Protein AF-A0AA42KZX9-F1 (afdb_monomer_lite)

Organism: Stutzerimonas stutzeri (NCBI:txid316)

pLDDT: mean 73.58, std 19.34, range [33.97, 96.44]

Sequence (103 aa):
MPDGLIKKYNALLDTTTGEELWVNGVKVDRAVQTQESQEASTHIREEETPREEYLADSTQAFSSEGCLDAWISAYRKEIGDEAVIVSEQIDEWEDWCSEGKLP

Secondary structure (DSSP, 8-state):
--SEEEEEEETTTTEEEEEEEEETTEEE----------------------------SS---S-HHHHHHHHHHHHHHHH-TT----HHHHHHHHHHHHTT---

Structure (mmCIF, N/CA/C/O backbone):
data_AF-A0AA42KZX9-F1
#
_entry.id   AF-A0AA42KZX9-F1
#
loop_
_atom_site.group_PDB
_atom_site.id
_atom_site.type_symbol
_atom_site.label_atom_id
_atom_site.label_alt_id
_atom_site.label_comp_id
_atom_site.label_asym_id
_atom_site.label_entity_id
_atom_site.label_seq_id
_atom_site.pdbx_PDB_ins_code
_atom_site.Cartn_x
_atom_site.Cartn_y
_atom_site.Cartn_z
_atom_site.occupancy
_atom_site.B_iso_or_equiv
_atom_site.auth_seq_id
_atom_site.auth_comp_id
_atom_site.auth_asym_id
_atom_site.auth_atom_id
_atom_site.pdbx_PDB_model_num
ATOM 1 N N . MET A 1 1 ? 6.422 -18.060 13.907 1.00 62.72 1 MET A N 1
ATOM 2 C CA . MET A 1 1 ? 7.207 -16.822 14.094 1.00 62.72 1 MET A CA 1
ATOM 3 C C . MET A 1 1 ? 6.299 -15.668 13.722 1.00 62.72 1 MET A C 1
ATOM 5 O O . MET A 1 1 ? 5.557 -15.859 12.765 1.00 62.72 1 MET A O 1
ATOM 9 N N . PRO A 1 2 ? 6.274 -14.560 14.480 1.00 75.19 2 PRO A N 1
ATOM 10 C CA . PRO A 1 2 ? 5.592 -13.356 14.021 1.00 75.19 2 PRO A CA 1
ATOM 11 C C . PRO A 1 2 ? 6.255 -12.881 12.727 1.00 75.19 2 PRO A C 1
ATOM 13 O O . PRO A 1 2 ? 7.480 -12.948 12.601 1.00 75.19 2 PRO A O 1
ATOM 16 N N . ASP A 1 3 ? 5.441 -12.453 11.774 1.00 78.25 3 ASP A N 1
ATOM 17 C CA . ASP A 1 3 ? 5.942 -11.866 10.539 1.00 78.25 3 ASP A CA 1
ATOM 18 C C . ASP A 1 3 ? 6.553 -10.488 10.823 1.00 78.25 3 ASP A C 1
ATOM 20 O O . ASP A 1 3 ? 6.149 -9.791 11.757 1.00 78.25 3 ASP A O 1
ATOM 24 N N . GLY A 1 4 ? 7.555 -10.109 10.030 1.00 78.50 4 GLY A N 1
ATOM 25 C CA . GLY A 1 4 ? 8.266 -8.840 10.155 1.00 78.50 4 GLY A CA 1
ATOM 26 C C . GLY A 1 4 ? 9.755 -8.971 10.483 1.00 78.50 4 GLY A C 1
ATOM 27 O O . GLY A 1 4 ? 10.352 -10.049 10.429 1.00 78.50 4 GLY A O 1
ATOM 28 N N . LEU A 1 5 ? 10.378 -7.821 10.759 1.00 83.25 5 LEU A N 1
ATOM 29 C CA . LEU A 1 5 ? 11.811 -7.702 11.020 1.00 83.25 5 LEU A CA 1
ATOM 30 C C . LEU A 1 5 ? 12.111 -7.902 12.511 1.00 83.25 5 LEU A C 1
ATOM 32 O O . LEU A 1 5 ? 11.717 -7.102 13.357 1.00 83.25 5 LEU A O 1
ATOM 36 N N . ILE A 1 6 ? 12.866 -8.944 12.828 1.00 83.81 6 ILE A N 1
ATOM 37 C CA . ILE A 1 6 ? 13.305 -9.288 14.175 1.00 83.81 6 ILE A CA 1
ATOM 38 C C . ILE A 1 6 ? 14.739 -8.800 14.363 1.00 83.81 6 ILE A C 1
ATOM 40 O O . ILE A 1 6 ? 15.660 -9.273 13.702 1.00 83.81 6 ILE A O 1
ATOM 44 N N . LYS A 1 7 ? 14.948 -7.877 15.303 1.00 85.50 7 LYS A N 1
ATOM 45 C CA . LYS A 1 7 ? 16.286 -7.408 15.684 1.00 85.50 7 LYS A CA 1
ATOM 46 C C . LYS A 1 7 ? 16.838 -8.263 16.818 1.00 85.50 7 LYS A C 1
ATOM 48 O O . LYS A 1 7 ? 16.216 -8.398 17.870 1.00 85.50 7 LYS A O 1
ATOM 53 N N . LYS A 1 8 ? 18.028 -8.826 16.627 1.00 84.38 8 LYS A N 1
ATOM 54 C CA . LYS A 1 8 ? 18.750 -9.585 17.651 1.00 84.38 8 LYS A CA 1
ATOM 55 C C . LYS A 1 8 ? 19.565 -8.631 18.504 1.00 84.38 8 LYS A C 1
ATOM 57 O O . LYS A 1 8 ? 20.604 -8.142 18.068 1.00 84.38 8 LYS A O 1
ATOM 62 N N . TYR A 1 9 ? 19.103 -8.385 19.722 1.00 86.12 9 TYR A N 1
ATOM 63 C CA . TYR A 1 9 ? 19.787 -7.525 20.680 1.00 86.12 9 TYR A CA 1
ATOM 64 C C . TYR A 1 9 ? 20.748 -8.314 21.573 1.00 86.12 9 TYR A C 1
ATOM 66 O O . TYR A 1 9 ? 20.376 -9.349 22.127 1.00 86.12 9 TYR A O 1
ATOM 74 N N . ASN A 1 10 ? 21.967 -7.807 21.750 1.00 81.69 10 ASN A N 1
ATOM 75 C CA . ASN A 1 10 ? 22.924 -8.320 22.722 1.00 81.69 10 ASN A CA 1
ATOM 76 C C . ASN A 1 10 ? 23.018 -7.360 23.910 1.00 81.69 10 ASN A C 1
ATOM 78 O O . ASN A 1 10 ? 23.633 -6.301 23.821 1.00 81.69 10 ASN A O 1
ATOM 82 N N . ALA A 1 11 ? 22.443 -7.776 25.038 1.00 86.50 11 ALA A N 1
ATOM 83 C CA . ALA A 1 11 ? 22.378 -6.973 26.256 1.00 86.50 11 ALA A CA 1
ATOM 84 C C . ALA A 1 11 ? 23.737 -6.738 26.935 1.00 86.50 11 ALA A C 1
ATOM 86 O O . ALA A 1 11 ? 23.875 -5.782 27.687 1.00 86.50 11 ALA A O 1
ATOM 87 N N . LEU A 1 12 ? 24.744 -7.583 26.688 1.00 88.62 12 LEU A N 1
ATOM 88 C CA . LEU A 1 12 ? 26.081 -7.397 27.268 1.00 88.62 12 LEU A CA 1
ATOM 89 C C . LEU A 1 12 ? 26.860 -6.285 26.566 1.00 88.62 12 LEU A C 1
ATOM 91 O O . LEU A 1 12 ? 27.736 -5.668 27.164 1.00 88.62 12 LEU A O 1
ATOM 95 N N . LEU A 1 13 ? 26.556 -6.070 25.288 1.00 83.50 13 LEU A N 1
ATOM 96 C CA . LEU A 1 13 ? 27.235 -5.111 24.422 1.00 83.50 13 LEU A CA 1
ATOM 97 C C . LEU A 1 13 ? 26.355 -3.898 24.097 1.00 83.50 13 LEU A C 1
ATOM 99 O O . LEU A 1 13 ? 26.778 -3.046 23.323 1.00 83.50 13 LEU A O 1
ATOM 103 N N . ASP A 1 14 ? 25.143 -3.856 24.657 1.00 84.25 14 ASP A N 1
ATOM 104 C CA . ASP A 1 14 ? 24.115 -2.840 24.412 1.00 84.25 14 ASP A CA 1
ATOM 105 C C . ASP A 1 14 ? 23.914 -2.541 22.910 1.00 84.25 14 ASP A C 1
ATOM 107 O O . ASP A 1 14 ? 23.773 -1.401 22.478 1.00 84.25 14 ASP A O 1
ATOM 111 N N . THR A 1 15 ? 23.982 -3.581 22.069 1.00 65.00 15 THR A N 1
ATOM 112 C CA . THR A 1 15 ? 24.015 -3.419 20.607 1.00 65.00 15 THR A CA 1
ATOM 113 C C . THR A 1 15 ? 23.242 -4.503 19.866 1.00 65.00 15 THR A C 1
ATOM 115 O O . THR A 1 15 ? 23.086 -5.634 20.334 1.00 65.00 15 THR A O 1
ATOM 118 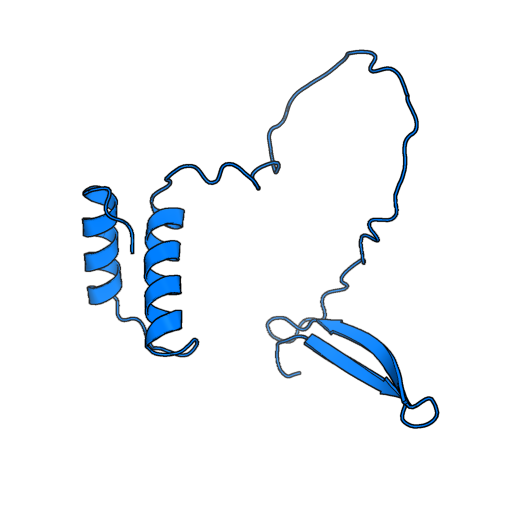N N . THR A 1 16 ? 22.763 -4.167 18.668 1.00 79.56 16 THR A N 1
ATOM 119 C CA . THR A 1 16 ? 22.063 -5.109 17.786 1.00 79.56 16 THR A CA 1
ATOM 120 C C . THR A 1 16 ? 23.090 -5.926 17.006 1.00 79.56 16 THR A C 1
ATOM 122 O O . THR A 1 16 ? 23.906 -5.380 16.275 1.00 79.56 16 THR A O 1
ATOM 125 N N . THR A 1 17 ? 23.067 -7.246 17.177 1.00 80.56 17 THR A N 1
ATOM 126 C CA . THR A 1 17 ? 24.025 -8.188 16.566 1.00 80.56 17 THR A CA 1
ATOM 127 C C . THR A 1 17 ? 23.533 -8.746 15.226 1.00 80.56 17 THR A C 1
ATOM 129 O O . THR A 1 17 ? 24.301 -9.360 14.493 1.00 80.56 17 THR A O 1
ATOM 132 N N . GLY A 1 18 ? 22.260 -8.549 14.879 1.00 77.94 18 GLY A N 1
ATOM 133 C CA . GLY A 1 18 ? 21.734 -8.953 13.578 1.00 77.94 18 GLY A CA 1
ATOM 134 C C . GLY A 1 18 ? 20.247 -8.678 13.419 1.00 77.94 18 GLY A C 1
ATOM 135 O O . GLY A 1 18 ? 19.566 -8.306 14.374 1.00 77.94 18 GLY A O 1
ATOM 136 N N . GLU A 1 19 ? 19.747 -8.892 12.209 1.00 83.56 19 GLU A N 1
ATOM 137 C CA . GLU A 1 19 ? 18.345 -8.706 11.842 1.00 83.56 19 GLU A CA 1
ATOM 138 C C . GLU A 1 19 ? 17.861 -9.941 11.065 1.00 83.56 19 GLU A C 1
ATOM 140 O O . GLU A 1 19 ? 18.595 -10.490 10.245 1.00 83.56 19 GLU A O 1
ATOM 145 N N . GLU A 1 20 ? 16.645 -10.412 11.339 1.00 86.50 20 GLU A N 1
ATOM 146 C CA . GLU A 1 20 ? 16.000 -11.527 10.639 1.00 86.50 20 GLU A CA 1
ATOM 147 C C . GLU A 1 20 ? 14.651 -11.076 10.101 1.00 86.50 20 GLU A C 1
ATOM 149 O O . GLU A 1 20 ? 13.820 -10.591 10.861 1.00 86.50 20 GLU A O 1
ATOM 154 N N . LEU A 1 21 ? 14.403 -11.261 8.808 1.00 81.25 21 LEU A N 1
ATOM 155 C CA . LEU A 1 21 ? 13.101 -10.980 8.217 1.00 81.25 21 LEU A CA 1
ATOM 156 C C . LEU A 1 21 ? 12.297 -12.277 8.106 1.00 81.25 21 LEU A C 1
ATOM 158 O O . LEU A 1 21 ? 12.792 -13.261 7.557 1.00 81.25 21 LEU A O 1
ATOM 162 N N . TRP A 1 22 ? 11.063 -12.272 8.603 1.00 86.44 22 TRP A N 1
ATOM 163 C CA . TRP A 1 22 ? 10.123 -13.385 8.474 1.00 86.44 22 TRP A CA 1
ATOM 164 C C . TRP A 1 22 ? 8.901 -12.957 7.660 1.00 86.44 22 TRP A C 1
ATOM 166 O O . TRP A 1 22 ? 8.311 -11.915 7.936 1.00 86.44 22 TRP A O 1
ATOM 176 N N . VAL A 1 23 ? 8.532 -13.756 6.656 1.00 78.06 23 VAL A N 1
ATOM 177 C CA . VAL A 1 23 ? 7.355 -13.535 5.800 1.00 78.06 23 VAL A CA 1
ATOM 178 C C . VAL A 1 23 ? 6.527 -14.815 5.771 1.00 78.06 23 VAL A C 1
ATOM 180 O O . VAL A 1 23 ? 7.030 -15.855 5.342 1.00 78.06 23 VAL A O 1
ATOM 183 N N . ASN A 1 24 ? 5.275 -14.756 6.233 1.00 81.12 24 ASN A N 1
ATOM 184 C CA . ASN A 1 24 ? 4.380 -15.908 6.382 1.00 81.12 24 ASN A CA 1
ATOM 185 C C . ASN A 1 24 ? 5.047 -17.101 7.098 1.00 81.12 24 ASN A C 1
ATOM 187 O O . ASN A 1 24 ? 4.896 -18.259 6.704 1.00 81.12 24 ASN A O 1
ATOM 191 N N . GLY A 1 25 ? 5.849 -16.826 8.131 1.00 81.62 25 GLY A N 1
ATOM 192 C CA . GLY A 1 25 ? 6.577 -17.852 8.880 1.00 81.62 25 GLY A CA 1
ATOM 193 C C . GLY A 1 25 ? 7.797 -18.470 8.178 1.00 81.62 25 GLY A C 1
ATOM 194 O O . GLY A 1 25 ? 8.347 -19.439 8.703 1.00 81.62 25 GLY A O 1
ATOM 195 N N . VAL A 1 26 ? 8.266 -17.909 7.057 1.00 78.00 26 VAL A N 1
ATOM 196 C CA . VAL A 1 26 ? 9.516 -18.297 6.375 1.00 78.00 26 VAL A CA 1
ATOM 197 C C . VAL A 1 26 ? 10.592 -17.228 6.590 1.00 78.00 26 VAL A C 1
ATOM 199 O O . VAL A 1 26 ? 10.339 -16.041 6.395 1.00 78.00 26 VAL A O 1
ATOM 202 N N . LYS A 1 27 ? 11.803 -17.642 6.986 1.00 83.12 27 LYS A N 1
ATOM 203 C CA . LYS A 1 27 ? 12.953 -16.742 7.165 1.00 83.12 27 LYS A CA 1
ATOM 204 C C . LYS A 1 27 ? 13.530 -16.343 5.803 1.00 83.12 27 LYS A C 1
ATOM 206 O O . LYS A 1 27 ? 13.905 -17.214 5.022 1.00 83.12 27 LYS A O 1
ATOM 211 N N . VAL A 1 28 ? 13.645 -15.042 5.554 1.00 81.31 28 VAL A N 1
ATOM 212 C CA . VAL A 1 28 ? 14.216 -14.457 4.336 1.00 81.31 28 VAL A CA 1
ATOM 213 C C . VAL A 1 28 ? 15.616 -13.932 4.649 1.00 81.31 28 VAL A C 1
ATOM 215 O O . VAL A 1 28 ? 15.784 -13.030 5.472 1.00 81.31 28 VAL A O 1
ATOM 218 N N . ASP A 1 29 ? 16.638 -14.490 4.001 1.00 78.06 29 ASP A N 1
ATOM 219 C CA . ASP A 1 29 ? 18.018 -14.025 4.149 1.00 78.06 29 ASP A CA 1
ATOM 220 C C . ASP A 1 29 ? 18.229 -12.762 3.294 1.00 78.06 29 ASP A C 1
ATOM 222 O O . ASP A 1 29 ? 18.439 -12.822 2.082 1.00 78.06 29 ASP A O 1
ATOM 226 N N . ARG A 1 30 ? 18.131 -11.587 3.925 1.00 61.81 30 ARG A N 1
ATOM 227 C CA . ARG A 1 30 ? 18.402 -10.299 3.275 1.00 61.81 30 ARG A CA 1
ATOM 228 C C . ARG A 1 30 ? 19.913 -10.090 3.178 1.00 61.81 30 ARG A C 1
ATOM 230 O O . ARG A 1 30 ? 20.553 -9.724 4.160 1.00 61.81 30 ARG A O 1
ATOM 237 N N . ALA A 1 31 ? 20.491 -10.301 1.999 1.00 44.97 31 ALA A N 1
ATOM 238 C CA . ALA A 1 31 ? 21.850 -9.848 1.724 1.00 44.97 31 ALA A CA 1
ATOM 239 C C . ALA A 1 31 ? 21.863 -8.309 1.704 1.00 44.97 31 ALA A C 1
ATOM 241 O O . ALA A 1 31 ? 21.231 -7.681 0.857 1.00 44.97 31 ALA A O 1
ATOM 242 N N . VAL A 1 32 ? 22.545 -7.706 2.675 1.00 45.34 32 VAL A N 1
ATOM 243 C CA . VAL A 1 32 ? 22.809 -6.265 2.734 1.00 45.34 32 VAL A CA 1
ATOM 244 C C . VAL A 1 32 ? 23.654 -5.882 1.516 1.00 45.34 32 VAL A C 1
ATOM 246 O O . VAL A 1 32 ? 24.813 -6.277 1.422 1.00 45.34 32 VAL A O 1
ATOM 249 N N . GLN A 1 33 ? 23.091 -5.122 0.575 1.00 38.56 33 GLN A N 1
ATOM 250 C CA . GLN A 1 33 ? 23.896 -4.364 -0.380 1.00 38.56 33 GLN A CA 1
ATOM 251 C C . GLN A 1 33 ? 24.387 -3.106 0.337 1.00 38.56 33 GLN A C 1
ATOM 253 O O . GLN A 1 33 ? 23.670 -2.118 0.470 1.00 38.56 33 GLN A O 1
ATOM 258 N N . THR A 1 34 ? 25.605 -3.178 0.864 1.00 33.97 34 THR A N 1
ATOM 259 C CA . THR A 1 34 ? 26.343 -2.018 1.357 1.00 33.97 34 THR A CA 1
ATOM 260 C C . THR A 1 34 ? 26.625 -1.093 0.171 1.00 33.97 34 THR A C 1
ATOM 262 O O . THR A 1 34 ? 27.477 -1.396 -0.660 1.00 33.97 34 THR A O 1
ATOM 265 N N . GLN A 1 35 ? 25.916 0.034 0.070 1.00 42.97 35 GLN A N 1
ATOM 266 C CA . GLN A 1 35 ? 26.373 1.167 -0.737 1.00 42.97 35 GLN A CA 1
ATOM 267 C C . GLN A 1 35 ? 27.562 1.820 -0.018 1.00 42.97 35 GLN A C 1
ATOM 269 O O . GLN A 1 35 ? 27.386 2.726 0.791 1.00 42.97 35 GLN A O 1
ATOM 274 N N . GLU A 1 36 ? 28.778 1.366 -0.320 1.00 38.66 36 GLU A N 1
ATOM 275 C CA . GLU A 1 36 ? 29.994 2.162 -0.138 1.00 38.66 36 GLU A CA 1
ATOM 276 C C . GLU A 1 36 ? 30.536 2.572 -1.515 1.00 38.66 36 GLU A C 1
ATOM 278 O O . GLU A 1 36 ? 31.019 1.757 -2.291 1.00 38.66 36 GLU A O 1
ATOM 283 N N . SER A 1 37 ? 30.354 3.857 -1.819 1.00 37.94 37 SER A N 1
ATOM 284 C CA . SER A 1 37 ? 31.322 4.793 -2.398 1.00 37.94 37 SER A CA 1
ATOM 285 C C . SER A 1 37 ? 32.402 4.318 -3.396 1.00 37.94 37 SER A C 1
ATOM 287 O O . SER A 1 37 ? 33.298 3.556 -3.060 1.00 37.94 37 SER A O 1
ATOM 289 N N . GLN A 1 38 ? 32.422 5.052 -4.520 1.00 38.97 38 GLN A N 1
ATOM 290 C CA . GLN A 1 38 ? 33.585 5.544 -5.291 1.00 38.97 38 GLN A CA 1
ATOM 291 C C . GLN A 1 38 ? 34.090 4.742 -6.508 1.00 38.97 38 GLN A C 1
ATOM 293 O O . GLN A 1 38 ? 34.722 3.699 -6.412 1.00 38.97 38 GLN A O 1
ATOM 298 N N . GLU A 1 39 ? 33.818 5.357 -7.667 1.00 53.75 39 GLU A N 1
ATOM 299 C CA . GLU A 1 39 ? 34.658 5.526 -8.862 1.00 53.75 39 GLU A CA 1
ATOM 300 C C . GLU A 1 39 ? 35.699 4.446 -9.197 1.00 53.75 39 GLU A C 1
ATOM 302 O O . GLU A 1 39 ? 36.793 4.433 -8.645 1.00 53.75 39 GLU A O 1
ATOM 307 N N . ALA A 1 40 ? 35.443 3.680 -10.262 1.00 37.22 40 ALA A N 1
ATOM 308 C CA . ALA A 1 40 ? 36.492 3.270 -11.198 1.00 37.22 40 ALA A CA 1
ATOM 309 C C . ALA A 1 40 ? 35.891 2.740 -12.508 1.00 37.22 40 ALA A C 1
ATOM 311 O O . ALA A 1 40 ? 35.434 1.605 -12.604 1.00 37.22 40 ALA A O 1
ATOM 312 N N . SER A 1 41 ? 35.916 3.612 -13.518 1.00 61.12 41 SER A N 1
ATOM 313 C CA . SER A 1 41 ? 36.278 3.324 -14.911 1.00 61.12 41 SER A CA 1
ATOM 314 C C . SER A 1 41 ? 36.439 1.844 -15.283 1.00 61.12 41 SER A C 1
ATOM 316 O O . SER A 1 41 ? 37.399 1.223 -14.844 1.00 61.12 41 SER A O 1
ATOM 318 N N . THR A 1 42 ? 35.599 1.316 -16.181 1.00 35.88 42 THR A N 1
ATOM 319 C CA . THR A 1 42 ? 36.038 0.336 -17.196 1.00 35.88 42 THR A CA 1
ATOM 320 C C . THR A 1 42 ? 35.039 0.223 -18.361 1.00 35.88 42 THR A C 1
ATOM 322 O O . THR A 1 42 ? 33.949 -0.319 -18.246 1.00 35.88 42 THR A O 1
ATOM 325 N N . HIS A 1 43 ? 35.454 0.800 -19.490 1.00 42.28 43 HIS A N 1
ATOM 326 C CA . HIS A 1 43 ? 35.232 0.413 -20.891 1.00 42.28 43 HIS A CA 1
ATOM 327 C C . HIS A 1 43 ? 34.126 -0.623 -21.206 1.00 42.28 43 HIS A C 1
ATOM 329 O O . HIS A 1 43 ? 34.335 -1.831 -21.096 1.00 42.28 43 HIS A O 1
ATOM 335 N N . ILE A 1 44 ? 32.988 -0.139 -21.716 1.00 45.16 44 ILE A N 1
ATOM 336 C CA . ILE A 1 44 ? 31.964 -0.970 -22.364 1.00 45.16 44 ILE A CA 1
ATOM 337 C C . ILE A 1 44 ? 32.496 -1.406 -23.736 1.00 45.16 44 ILE A C 1
ATOM 339 O O . ILE A 1 44 ? 32.748 -0.565 -24.598 1.00 45.16 44 ILE A O 1
ATOM 343 N N . ARG A 1 45 ? 32.658 -2.718 -23.937 1.00 42.03 45 ARG A N 1
ATOM 344 C CA . ARG A 1 45 ? 32.714 -3.338 -25.265 1.00 42.03 45 ARG A CA 1
ATOM 345 C C . ARG A 1 45 ? 31.398 -4.077 -25.481 1.00 42.03 45 ARG A C 1
ATOM 347 O O . ARG A 1 45 ? 31.001 -4.866 -24.630 1.00 42.03 45 ARG A O 1
ATOM 354 N N . GLU A 1 46 ? 30.740 -3.728 -26.578 1.00 70.12 46 GLU A N 1
ATOM 355 C CA . GLU A 1 46 ? 29.438 -4.219 -27.032 1.00 70.12 46 GLU A CA 1
ATOM 356 C C . GLU A 1 46 ? 29.425 -5.736 -27.298 1.00 70.12 46 GLU A C 1
ATOM 358 O O . GLU A 1 46 ? 30.486 -6.320 -27.523 1.00 70.12 46 GLU A O 1
ATOM 363 N N . GLU A 1 47 ? 28.198 -6.282 -27.329 1.00 53.69 47 GLU A N 1
ATOM 364 C CA . GLU A 1 47 ? 27.728 -7.649 -27.655 1.00 53.69 47 GLU A CA 1
ATOM 365 C C . GLU A 1 47 ? 27.311 -8.512 -26.439 1.00 53.69 47 GLU A C 1
ATOM 367 O O . GLU A 1 47 ? 28.134 -8.818 -25.586 1.00 53.69 47 GLU A O 1
ATOM 372 N N . GLU A 1 48 ? 26.064 -8.970 -26.239 1.00 47.56 48 GLU A N 1
ATOM 373 C CA . GLU A 1 48 ? 24.813 -8.965 -27.021 1.00 47.56 48 GLU A CA 1
ATOM 374 C C . GLU A 1 48 ? 23.590 -9.015 -26.067 1.00 47.56 48 GLU A C 1
ATOM 376 O O . GLU A 1 48 ? 23.652 -9.581 -24.975 1.00 47.56 48 GLU A O 1
ATOM 381 N N . THR A 1 49 ? 22.462 -8.434 -26.485 1.00 44.56 49 THR A N 1
ATOM 382 C CA . THR A 1 49 ? 21.107 -8.629 -25.907 1.00 44.56 49 THR A CA 1
ATOM 383 C C . THR A 1 49 ? 20.478 -9.927 -26.483 1.00 44.56 49 THR A C 1
ATOM 385 O O . THR A 1 49 ? 21.086 -10.464 -27.408 1.00 44.56 49 THR A O 1
ATOM 388 N N . PRO A 1 50 ? 19.305 -10.480 -26.049 1.00 61.50 50 PRO A N 1
ATOM 389 C CA . PRO A 1 50 ?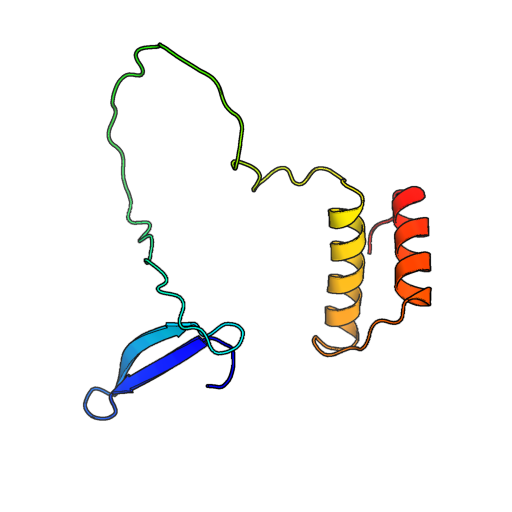 18.226 -9.886 -25.231 1.00 61.50 50 PRO A CA 1
ATOM 390 C C . PRO A 1 50 ? 17.487 -10.837 -24.236 1.00 61.50 50 PRO A C 1
ATOM 392 O O . PRO A 1 50 ? 17.101 -11.949 -24.589 1.00 61.50 50 PRO A O 1
ATOM 395 N N . ARG A 1 51 ? 17.128 -10.353 -23.034 1.00 50.00 51 ARG A N 1
ATOM 396 C CA . ARG A 1 51 ? 15.762 -10.506 -22.473 1.00 50.00 51 ARG A CA 1
ATOM 397 C C . ARG A 1 51 ? 15.570 -9.560 -21.283 1.00 50.00 51 ARG A C 1
ATOM 399 O O . ARG A 1 51 ? 16.132 -9.779 -20.215 1.00 50.00 51 ARG A O 1
ATOM 406 N N . GLU A 1 52 ? 14.805 -8.508 -21.551 1.00 51.50 52 GLU A N 1
ATOM 407 C CA . GLU A 1 52 ? 14.123 -7.586 -20.630 1.00 51.50 52 GLU A CA 1
ATOM 408 C C . GLU A 1 52 ? 13.662 -8.247 -19.317 1.00 51.50 52 GLU A C 1
ATOM 410 O O . GLU A 1 52 ? 13.299 -9.422 -19.313 1.00 51.50 52 GLU A O 1
ATOM 415 N N . GLU A 1 53 ? 13.521 -7.585 -18.174 1.00 52.59 53 GLU A N 1
ATOM 416 C CA . GLU A 1 53 ? 13.829 -6.239 -17.681 1.00 52.59 53 GLU A CA 1
ATOM 417 C C . GLU A 1 53 ? 13.348 -6.304 -16.218 1.00 52.59 53 GLU A C 1
ATOM 419 O O . GLU A 1 53 ? 12.190 -6.627 -15.968 1.00 52.59 53 GLU A O 1
ATOM 424 N N . TYR A 1 54 ? 14.213 -6.057 -15.234 1.00 49.47 54 TYR A N 1
ATOM 425 C CA . TYR A 1 54 ? 13.752 -5.605 -13.911 1.00 49.47 54 TYR A CA 1
ATOM 426 C C . TYR A 1 54 ? 14.600 -4.406 -13.487 1.00 49.47 54 TYR A C 1
ATOM 428 O O . TYR A 1 54 ? 15.189 -4.349 -12.412 1.00 49.47 54 TYR A O 1
ATOM 436 N N . LEU A 1 55 ? 14.705 -3.449 -14.405 1.00 57.28 55 LEU A N 1
ATOM 437 C CA . LEU A 1 55 ? 14.957 -2.061 -14.063 1.00 57.28 55 LEU A CA 1
ATOM 438 C C . LEU A 1 55 ? 13.625 -1.339 -14.233 1.00 57.28 55 LEU A C 1
ATOM 440 O O . LEU A 1 55 ? 13.333 -0.820 -15.299 1.00 57.28 55 LEU A O 1
ATOM 444 N N . ALA A 1 56 ? 12.810 -1.336 -13.185 1.00 46.47 56 ALA A N 1
ATOM 445 C CA . ALA A 1 56 ? 11.644 -0.465 -13.108 1.00 46.47 56 ALA A CA 1
ATOM 446 C C . ALA A 1 56 ? 11.475 0.046 -11.673 1.00 46.47 56 ALA A C 1
ATOM 448 O O . ALA A 1 56 ? 10.435 -0.116 -11.051 1.00 46.47 56 ALA A O 1
ATOM 449 N N . ASP A 1 57 ? 12.528 0.665 -11.146 1.00 56.66 57 ASP A N 1
ATOM 450 C CA . ASP A 1 57 ? 12.382 1.697 -10.125 1.00 56.66 57 ASP A CA 1
ATOM 451 C C . ASP A 1 57 ? 12.884 2.998 -10.758 1.00 56.66 57 ASP A C 1
ATOM 453 O O . ASP A 1 57 ? 13.949 3.012 -11.374 1.00 56.66 57 ASP A O 1
ATOM 457 N N . SER A 1 58 ? 12.098 4.068 -10.639 1.00 53.62 58 SER A N 1
ATOM 458 C CA . SER A 1 58 ? 12.286 5.432 -11.186 1.00 53.62 58 SER A CA 1
ATOM 459 C C . SER A 1 58 ? 11.448 5.843 -12.406 1.00 53.62 58 SER A C 1
ATOM 461 O O . SER A 1 58 ? 11.395 7.033 -12.701 1.00 53.62 58 SER A O 1
ATOM 463 N N . THR A 1 59 ? 10.694 4.944 -13.047 1.00 49.78 59 THR A N 1
ATOM 464 C CA . THR A 1 59 ? 9.539 5.333 -13.890 1.00 49.78 59 THR A CA 1
ATOM 465 C C . THR A 1 59 ? 8.416 4.302 -13.774 1.00 49.78 59 THR A C 1
ATOM 467 O O . THR A 1 59 ? 8.070 3.630 -14.738 1.00 49.78 59 THR A O 1
ATOM 470 N N . GLN A 1 60 ? 7.804 4.171 -12.592 1.00 51.09 60 GLN A N 1
ATOM 471 C CA . GLN A 1 60 ? 6.493 3.518 -12.484 1.00 51.09 60 GLN A CA 1
ATOM 472 C C . GLN A 1 60 ? 5.448 4.470 -13.084 1.00 51.09 60 GLN A C 1
ATOM 474 O O . GLN A 1 60 ? 4.709 5.179 -12.408 1.00 51.09 60 GLN A O 1
ATOM 479 N N . ALA A 1 61 ? 5.507 4.583 -14.405 1.00 46.41 61 ALA A N 1
ATOM 480 C CA . ALA A 1 61 ? 4.652 5.405 -15.222 1.00 46.41 61 ALA A CA 1
ATOM 481 C C . ALA A 1 61 ? 3.231 4.848 -15.134 1.00 46.41 61 ALA A C 1
ATOM 483 O O . ALA A 1 61 ? 2.976 3.766 -15.653 1.00 46.41 61 ALA A O 1
ATOM 484 N N . PHE A 1 62 ? 2.349 5.583 -14.449 1.00 48.75 62 PHE A N 1
ATOM 485 C CA . PHE A 1 62 ? 0.893 5.666 -14.655 1.00 48.75 62 PHE A CA 1
ATOM 486 C C . PHE A 1 62 ? 0.181 4.385 -15.116 1.00 48.75 62 PHE A C 1
ATOM 488 O O . PHE A 1 62 ? -0.707 4.422 -15.965 1.00 48.75 62 PHE A O 1
ATOM 495 N N . SER A 1 63 ? 0.572 3.242 -14.570 1.00 56.47 63 SER A N 1
ATOM 496 C CA . SER A 1 63 ? -0.146 1.990 -14.759 1.00 56.47 63 SER A CA 1
ATOM 497 C C . SER A 1 63 ? -1.260 1.969 -13.716 1.00 56.47 63 SER A C 1
ATOM 499 O O . SER A 1 63 ? -1.064 2.487 -12.615 1.00 56.47 63 SER A O 1
ATOM 501 N N . SER A 1 64 ? -2.432 1.429 -14.053 1.00 60.09 64 SER A N 1
ATOM 502 C CA . SER A 1 64 ? -3.619 1.413 -13.177 1.00 60.09 64 SER A CA 1
ATOM 503 C C . SER A 1 64 ? -3.301 0.950 -11.749 1.00 60.09 64 SER A C 1
ATOM 505 O O . SER A 1 64 ? -3.782 1.545 -10.789 1.00 60.09 64 SER A O 1
ATOM 507 N N . GLU A 1 65 ? -2.396 -0.022 -11.605 1.00 67.06 65 GLU A N 1
ATOM 508 C CA . GLU A 1 65 ? -1.907 -0.529 -10.316 1.00 67.06 65 GLU A CA 1
ATOM 509 C C . GLU A 1 65 ? -1.149 0.525 -9.486 1.00 67.06 65 GLU A C 1
ATOM 511 O O . GLU A 1 65 ? -1.325 0.593 -8.275 1.00 67.06 65 GLU A O 1
ATOM 516 N N . GLY A 1 66 ? -0.347 1.390 -10.116 1.00 81.81 66 GLY A N 1
ATOM 517 C CA . GLY A 1 66 ? 0.379 2.459 -9.418 1.00 81.81 66 GLY A CA 1
ATOM 518 C C . GLY A 1 66 ? -0.518 3.626 -8.999 1.00 81.81 66 GLY A C 1
ATOM 519 O O . GLY A 1 66 ? -0.256 4.281 -7.994 1.00 81.81 66 GLY A O 1
ATOM 520 N N . CYS A 1 67 ? -1.596 3.878 -9.745 1.00 90.62 67 CYS A N 1
ATOM 521 C CA . CYS A 1 67 ? -2.587 4.880 -9.360 1.00 90.62 67 CYS A CA 1
ATOM 522 C C . CYS A 1 67 ? -3.439 4.406 -8.173 1.00 90.62 67 CYS A C 1
ATOM 524 O O . CYS A 1 67 ? -3.634 5.154 -7.214 1.00 90.62 67 CYS A O 1
ATOM 526 N N . LEU A 1 68 ? -3.895 3.151 -8.204 1.00 91.00 68 LEU A N 1
ATOM 527 C CA . LEU A 1 68 ? -4.672 2.575 -7.110 1.00 91.00 68 LEU A CA 1
ATOM 528 C C . LEU A 1 68 ? -3.844 2.486 -5.816 1.00 91.00 68 LEU A C 1
ATOM 530 O O . LEU A 1 68 ? -4.337 2.828 -4.741 1.00 91.00 68 LEU A O 1
ATOM 534 N N . ASP A 1 69 ? -2.568 2.101 -5.917 1.00 89.69 69 ASP A N 1
ATOM 535 C CA . ASP A 1 69 ? -1.645 2.072 -4.777 1.00 89.69 69 ASP A CA 1
ATOM 536 C C . ASP A 1 69 ? -1.459 3.455 -4.128 1.00 89.69 69 ASP A C 1
ATOM 538 O O . ASP A 1 69 ? -1.430 3.566 -2.898 1.00 89.69 69 ASP A O 1
ATOM 542 N N . ALA A 1 70 ? -1.424 4.526 -4.931 1.00 90.06 70 ALA A N 1
ATOM 543 C CA . ALA A 1 70 ? -1.340 5.888 -4.414 1.00 90.06 70 ALA A CA 1
ATOM 544 C C . ALA A 1 70 ? -2.553 6.227 -3.531 1.00 90.06 70 ALA A C 1
ATOM 546 O O . ALA A 1 70 ? -2.379 6.749 -2.426 1.00 90.06 70 ALA A O 1
ATOM 547 N N . TRP A 1 71 ? -3.770 5.903 -3.981 1.00 94.44 71 TRP A N 1
ATOM 548 C CA . TRP A 1 71 ? -5.002 6.137 -3.218 1.00 94.44 71 TRP A CA 1
ATOM 549 C C . TRP A 1 71 ? -5.070 5.294 -1.939 1.00 94.44 71 TRP A C 1
ATOM 551 O O . TRP A 1 71 ? -5.359 5.832 -0.867 1.00 94.44 71 TRP A O 1
ATOM 561 N N . ILE A 1 72 ? -4.710 4.008 -2.017 1.00 92.69 72 ILE A N 1
ATOM 562 C CA . ILE A 1 72 ? -4.599 3.113 -0.852 1.00 92.69 72 ILE A CA 1
ATOM 563 C C . ILE A 1 72 ? -3.629 3.695 0.184 1.00 92.69 72 ILE A C 1
ATOM 565 O O . ILE A 1 72 ? -3.942 3.762 1.377 1.00 92.69 72 ILE A O 1
ATOM 569 N N . SER A 1 73 ? -2.457 4.135 -0.272 1.00 90.62 73 SER A N 1
ATOM 570 C CA . SER A 1 73 ? -1.413 4.704 0.578 1.00 90.62 73 SER A CA 1
ATOM 571 C C . SER A 1 73 ? -1.853 6.015 1.227 1.00 90.62 73 SER A C 1
ATOM 573 O O . SER A 1 73 ? -1.633 6.222 2.422 1.00 90.62 73 SER A O 1
ATOM 575 N N . ALA A 1 74 ? -2.511 6.897 0.474 1.00 91.44 74 ALA A N 1
ATOM 576 C CA . ALA A 1 74 ? -3.024 8.160 0.994 1.00 91.44 74 ALA A CA 1
ATOM 577 C C . ALA A 1 74 ? -4.116 7.948 2.052 1.00 91.44 74 ALA A C 1
ATOM 579 O O . ALA A 1 74 ? -4.062 8.555 3.122 1.00 91.44 74 ALA A O 1
ATOM 580 N N . TYR A 1 75 ? -5.052 7.031 1.802 1.00 93.44 75 TYR A N 1
ATOM 581 C CA . TYR A 1 75 ? -6.114 6.695 2.747 1.00 93.44 75 TYR A CA 1
ATOM 582 C C . TYR A 1 75 ? -5.563 6.106 4.051 1.00 93.44 75 TYR A C 1
ATOM 584 O O . TYR A 1 75 ? -5.936 6.530 5.145 1.00 93.44 75 TYR A O 1
ATOM 592 N N . ARG A 1 76 ? -4.606 5.178 3.955 1.00 92.06 76 ARG A N 1
ATOM 593 C CA . ARG A 1 76 ? -3.928 4.597 5.125 1.00 92.06 76 ARG A CA 1
ATOM 594 C C . ARG A 1 76 ? -3.101 5.616 5.897 1.00 92.06 76 ARG A C 1
ATOM 596 O O . ARG A 1 76 ? -3.036 5.552 7.118 1.00 92.06 76 ARG A O 1
ATOM 603 N N . LYS A 1 77 ? -2.525 6.607 5.222 1.00 91.25 77 LYS A N 1
ATOM 604 C CA . LYS A 1 77 ? -1.832 7.710 5.892 1.00 91.25 77 LYS A CA 1
ATOM 605 C C . LYS A 1 77 ? -2.782 8.586 6.717 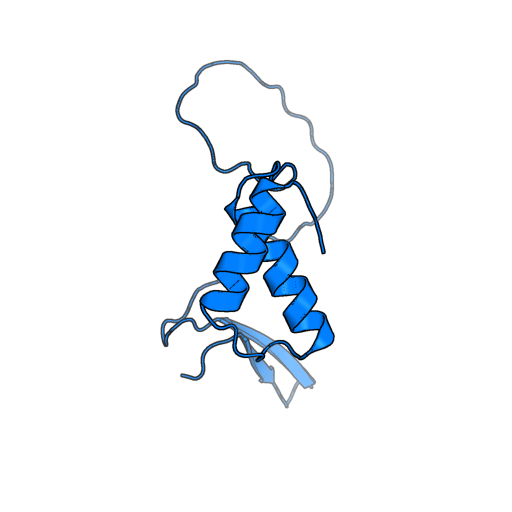1.00 91.25 77 LYS A C 1
ATOM 607 O O . LYS A 1 77 ? -2.360 9.123 7.740 1.00 91.25 77 LYS A O 1
ATOM 612 N N . GLU A 1 78 ? -4.029 8.749 6.280 1.00 91.19 78 GLU A N 1
ATOM 613 C CA . GLU A 1 78 ? -5.030 9.567 6.977 1.00 91.19 78 GLU A CA 1
ATOM 614 C C . GLU A 1 78 ? -5.747 8.800 8.097 1.00 91.19 78 GLU A C 1
ATOM 616 O O . GLU A 1 78 ? -5.884 9.308 9.210 1.00 91.19 78 GLU A O 1
ATOM 621 N N . ILE A 1 79 ? -6.189 7.574 7.816 1.00 92.56 79 ILE A N 1
ATOM 622 C CA . ILE A 1 79 ? -7.034 6.777 8.719 1.00 92.56 79 ILE A CA 1
ATOM 623 C C . ILE A 1 79 ? -6.209 5.817 9.592 1.00 92.56 79 ILE A C 1
ATOM 625 O O . ILE A 1 79 ? -6.628 5.469 10.697 1.00 92.56 79 ILE A O 1
ATOM 629 N N . GLY A 1 80 ? -5.025 5.416 9.124 1.00 80.44 80 GLY A N 1
ATOM 630 C CA . GLY A 1 80 ? -4.110 4.476 9.773 1.00 80.44 80 GLY A CA 1
ATOM 631 C C . GLY A 1 80 ? -3.715 3.316 8.853 1.00 80.44 80 GLY A C 1
ATOM 632 O O . GLY A 1 80 ? -4.515 2.854 8.039 1.00 80.44 80 GLY A O 1
ATOM 633 N N . ASP A 1 81 ? -2.487 2.808 9.004 1.00 82.56 81 ASP A N 1
ATOM 634 C CA . ASP A 1 81 ? -1.925 1.739 8.157 1.00 82.56 81 ASP A CA 1
ATOM 635 C C . ASP A 1 81 ? -2.750 0.441 8.154 1.00 82.56 81 ASP A C 1
ATOM 637 O O . ASP A 1 81 ? -2.720 -0.322 7.189 1.00 82.56 81 ASP A O 1
ATOM 641 N N . GLU A 1 82 ? -3.528 0.214 9.213 1.00 87.25 82 GLU A N 1
ATOM 642 C CA . GLU A 1 82 ? -4.386 -0.963 9.394 1.00 87.25 82 GLU A CA 1
ATOM 643 C C . GLU A 1 82 ? -5.838 -0.725 8.943 1.00 87.25 82 GLU A C 1
ATOM 645 O O . GLU A 1 82 ? -6.720 -1.544 9.213 1.00 87.25 82 GLU A O 1
ATOM 650 N N . ALA A 1 83 ? -6.114 0.403 8.276 1.00 87.44 83 ALA A N 1
ATOM 651 C CA . ALA A 1 83 ? -7.446 0.728 7.793 1.00 87.44 83 ALA A CA 1
ATOM 652 C C . ALA A 1 83 ? -7.946 -0.341 6.811 1.00 87.44 83 ALA A C 1
ATOM 654 O O . ALA A 1 83 ? -7.295 -0.669 5.812 1.00 87.44 83 ALA A O 1
ATOM 655 N N . VAL A 1 84 ? -9.133 -0.874 7.105 1.00 90.81 84 VAL A N 1
ATOM 656 C CA . VAL A 1 84 ? -9.817 -1.827 6.232 1.00 90.81 84 VAL A CA 1
ATOM 657 C C . VAL A 1 84 ? -10.324 -1.077 5.008 1.00 90.81 84 VAL A C 1
ATOM 659 O O . VAL A 1 84 ? -11.051 -0.093 5.135 1.00 90.81 84 VAL A O 1
ATOM 662 N N . ILE A 1 85 ? -9.942 -1.571 3.836 1.00 93.25 85 ILE A N 1
ATOM 663 C CA . ILE A 1 85 ? -10.375 -1.053 2.541 1.00 93.25 85 ILE A CA 1
ATOM 664 C C . ILE A 1 85 ? -11.380 -2.054 1.983 1.00 93.25 85 ILE A C 1
ATOM 666 O O . ILE A 1 85 ? -11.093 -3.250 1.893 1.00 93.25 85 ILE A O 1
ATOM 670 N N . VAL A 1 86 ? -12.576 -1.570 1.668 1.00 93.06 86 VAL A N 1
ATOM 671 C CA . VAL A 1 86 ? -13.658 -2.379 1.095 1.00 93.06 86 VAL A CA 1
ATOM 672 C C . VAL A 1 86 ? -13.627 -2.305 -0.430 1.00 93.06 86 VAL A C 1
ATOM 674 O O . VAL A 1 86 ? -13.111 -1.342 -0.991 1.00 93.06 86 VAL A O 1
ATOM 677 N N . SER A 1 87 ? -14.191 -3.308 -1.109 1.00 89.94 87 SER A N 1
ATOM 678 C CA . SER A 1 87 ? -14.182 -3.377 -2.579 1.00 89.94 87 SER A CA 1
ATOM 679 C C . SER A 1 87 ? -14.822 -2.155 -3.235 1.00 89.94 87 SER A C 1
ATOM 681 O O . SER A 1 87 ? -14.261 -1.636 -4.182 1.00 89.94 87 SER A O 1
ATOM 683 N N . GLU A 1 88 ? -15.910 -1.623 -2.669 1.00 94.25 88 GLU A N 1
ATOM 684 C CA . GLU A 1 88 ? -16.582 -0.417 -3.185 1.00 94.25 88 GLU A CA 1
ATOM 685 C C . GLU A 1 88 ? -15.650 0.806 -3.229 1.00 94.25 88 GLU A C 1
ATOM 687 O O . GLU A 1 88 ? -15.762 1.654 -4.107 1.00 94.25 88 GLU A O 1
ATOM 692 N N . GLN A 1 89 ? -14.716 0.890 -2.280 1.00 93.31 89 GLN A N 1
ATOM 693 C CA . GLN A 1 89 ? -13.746 1.976 -2.199 1.00 93.31 89 GLN A CA 1
ATOM 694 C C . GLN A 1 89 ? -12.613 1.789 -3.217 1.00 93.31 89 GLN A C 1
ATOM 696 O O . GLN A 1 89 ? -12.113 2.762 -3.769 1.00 93.31 89 GLN A O 1
ATOM 701 N N . ILE A 1 90 ? -12.244 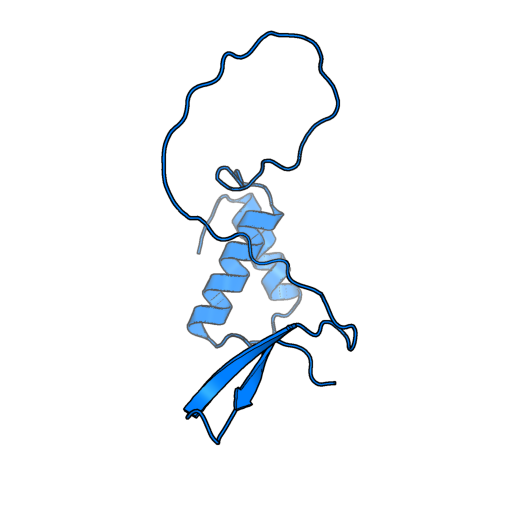0.534 -3.496 1.00 93.94 90 ILE A N 1
ATOM 702 C CA . ILE A 1 90 ? -11.315 0.196 -4.580 1.00 93.94 90 ILE A CA 1
ATOM 703 C C . ILE A 1 90 ? -11.943 0.529 -5.931 1.00 93.94 90 ILE A C 1
ATOM 705 O O . ILE A 1 90 ? -11.297 1.207 -6.720 1.00 93.94 90 ILE A O 1
ATOM 709 N N . ASP A 1 91 ? -13.195 0.129 -6.160 1.00 94.88 91 ASP A N 1
ATOM 710 C CA . ASP A 1 91 ? -13.921 0.407 -7.404 1.00 94.88 91 ASP A CA 1
ATOM 711 C C . ASP A 1 91 ? -13.991 1.928 -7.669 1.00 94.88 91 ASP A C 1
ATOM 713 O O . ASP A 1 91 ? -13.734 2.388 -8.781 1.00 94.88 91 ASP A O 1
ATOM 717 N N . GLU A 1 92 ? -14.253 2.733 -6.630 1.00 95.25 92 GLU A N 1
ATOM 718 C CA . GLU A 1 92 ? -14.251 4.202 -6.723 1.00 95.25 92 GLU A CA 1
ATOM 719 C C . GLU A 1 92 ? -12.875 4.766 -7.113 1.00 95.25 92 GLU A C 1
ATOM 721 O 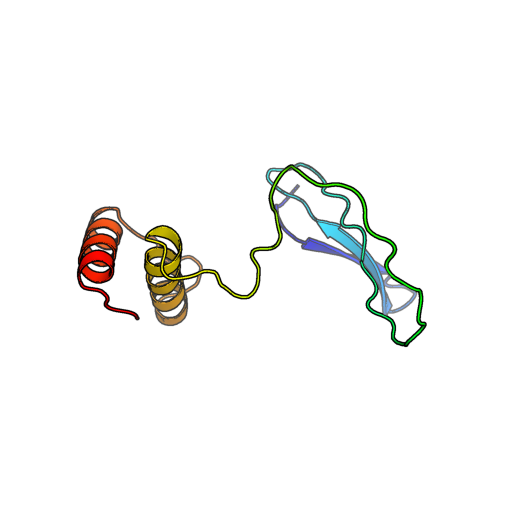O . GLU A 1 92 ? -12.772 5.660 -7.958 1.00 95.25 92 GLU A O 1
ATOM 726 N N . TRP A 1 93 ? -11.799 4.247 -6.522 1.00 96.44 93 TRP A N 1
ATOM 727 C CA . TRP A 1 93 ? -10.444 4.686 -6.847 1.00 96.44 93 TRP A CA 1
ATOM 728 C C . TRP A 1 93 ? -9.998 4.226 -8.236 1.00 96.44 93 TRP A C 1
ATOM 730 O O . TRP A 1 93 ? -9.306 4.975 -8.921 1.00 96.44 93 TRP A O 1
ATOM 740 N N . GLU A 1 94 ? -10.414 3.043 -8.692 1.00 93.38 94 GLU A N 1
ATOM 741 C CA . GLU A 1 94 ? -10.173 2.570 -10.060 1.00 93.38 94 GLU A CA 1
ATOM 742 C C . GLU A 1 94 ? -10.868 3.462 -11.103 1.00 93.38 94 GLU A C 1
ATOM 744 O O . GLU A 1 94 ? -10.267 3.804 -12.132 1.00 93.38 94 GLU A O 1
ATOM 749 N N . ASP A 1 95 ? -12.089 3.920 -10.814 1.00 94.94 95 ASP A N 1
ATOM 750 C CA . ASP A 1 95 ? -12.792 4.913 -11.631 1.00 94.94 95 ASP A CA 1
ATOM 751 C C . ASP A 1 95 ? -12.032 6.249 -11.652 1.00 94.94 95 ASP A C 1
ATOM 753 O O . ASP A 1 95 ? -11.772 6.807 -12.721 1.00 94.94 95 ASP A O 1
ATOM 757 N N . TRP A 1 96 ? -11.577 6.745 -10.499 1.00 94.88 96 TRP A N 1
ATOM 758 C CA . TRP A 1 96 ? -10.770 7.971 -10.421 1.00 94.88 96 TRP A CA 1
ATOM 759 C C . TRP A 1 96 ? -9.443 7.859 -11.166 1.00 94.88 96 TRP A C 1
ATOM 761 O O . TRP A 1 96 ? -9.017 8.814 -11.821 1.00 94.88 96 TRP A O 1
ATOM 771 N N . CYS A 1 97 ? -8.808 6.693 -11.117 1.00 93.12 97 CYS A N 1
ATOM 772 C CA . CYS A 1 97 ? -7.618 6.402 -11.899 1.00 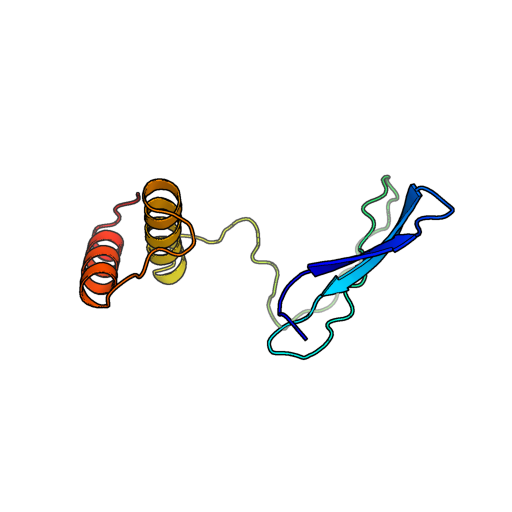93.12 97 CYS A CA 1
ATOM 773 C C . CYS A 1 97 ? -7.904 6.437 -13.400 1.00 93.12 97 CYS A C 1
ATOM 775 O O . CYS A 1 97 ? -7.112 6.992 -14.163 1.00 93.12 97 CYS A O 1
ATOM 777 N N . SER A 1 98 ? -9.061 5.928 -13.824 1.00 89.62 98 SER A N 1
ATOM 778 C CA . SER A 1 98 ? -9.521 6.009 -15.214 1.00 89.62 98 SER A CA 1
ATOM 779 C C . SER A 1 98 ? -9.807 7.453 -15.651 1.00 89.62 98 SER A C 1
ATOM 781 O O . SER A 1 98 ? -9.624 7.798 -16.819 1.00 89.62 98 SER A O 1
ATOM 783 N N . GLU A 1 99 ? -10.189 8.324 -14.713 1.00 92.38 99 GLU A N 1
ATOM 784 C CA . GLU A 1 99 ? -10.312 9.774 -14.912 1.00 92.38 99 GLU A CA 1
ATOM 785 C C . GLU A 1 99 ? -8.967 10.532 -14.828 1.00 92.38 99 GLU A C 1
ATOM 787 O O . GLU A 1 99 ? -8.919 11.734 -15.097 1.00 92.38 99 GLU A O 1
ATOM 792 N N . GLY A 1 100 ? -7.870 9.861 -14.455 1.00 87.81 100 GLY A N 1
ATOM 793 C CA . GLY A 1 100 ? -6.543 10.462 -14.287 1.00 87.81 100 GLY A CA 1
ATOM 794 C C . GLY A 1 100 ? -6.364 11.272 -12.998 1.00 87.81 100 GLY A C 1
ATOM 795 O O . GLY A 1 100 ? -5.486 12.136 -12.933 1.00 87.81 100 GLY A O 1
ATOM 796 N N . LYS A 1 101 ? -7.196 11.033 -11.980 1.00 89.88 101 LYS A N 1
ATOM 797 C CA . LYS A 1 101 ? -7.085 11.679 -10.666 1.00 89.88 101 LYS A CA 1
ATOM 798 C C . LYS A 1 101 ? -6.041 11.001 -9.787 1.00 89.88 101 LYS A C 1
ATOM 800 O O . LYS A 1 101 ? -5.798 9.802 -9.884 1.00 89.88 101 LYS A O 1
ATOM 805 N N . LEU A 1 102 ? -5.474 11.795 -8.886 1.00 89.19 102 LEU A N 1
ATOM 806 C CA . LEU A 1 102 ? -4.489 11.382 -7.893 1.00 89.19 102 LEU A CA 1
ATOM 807 C C . LEU A 1 102 ? -4.931 11.857 -6.495 1.00 89.19 102 LEU A C 1
ATOM 809 O O . LEU A 1 102 ? -5.646 12.865 -6.427 1.00 89.19 102 LEU A O 1
ATOM 813 N N . PRO A 1 103 ? -4.529 11.143 -5.427 1.00 87.81 103 PRO A N 1
ATOM 814 C CA . PRO A 1 103 ? -4.823 11.498 -4.035 1.00 87.81 103 PRO A CA 1
ATOM 815 C C . PRO A 1 103 ? -4.154 12.788 -3.553 1.00 87.81 103 PRO A C 1
ATOM 817 O O . PRO A 1 103 ? -3.054 13.127 -4.050 1.00 87.81 103 PRO A O 1
#

Radius of gyration: 21.33 Å; chains: 1; bounding box: 53×30×55 Å

Foldseek 3Di:
DDAAKDFQADPVVRDTPDIWGADPNDTDDDDDPDPDDDDDDDDDDDDDDDDDDDPPDPPPDLDLVVQLVQVLVVVCVVPNVPDDDDVVNSVVSSVCSVVVDHD